Protein AF-A0A7R8HC29-F1 (afdb_monomer)

Sequence (102 aa):
MHLKKLKLHFLMWSLDTPISSLDERFQSLGEVNNTSSVLHEITNLGREDLLRKCQPLSTALTNASEPNIDGIALTQEIEYFPPLPSNNMMRMEILAFLHTNC

Secondary structure (DSSP, 8-state):
-HHHHHHHHHHHHHHHHHHHHHHHHHHHHHHHHHHHTHHHHTTS--HHHHHHHHHHHHHHH-BTTB-SS-HHHHHHHHHTSPPPS-TT--HHHHHHHHHHH-

Organism: Lepeophtheirus salmonis (NCBI:txid72036)

Solvent-accessible surface area (backbone atoms only — not comparable to full-atom values): 5955 Å² total; per-residue (Å²): 118,67,70,61,55,53,52,49,51,52,53,49,53,66,48,49,53,60,50,52,55,50,49,55,49,53,51,50,51,49,51,53,50,62,42,50,40,48,82,80,40,64,90,80,56,56,71,70,58,35,42,67,33,30,42,56,33,18,58,74,57,35,58,101,83,54,59,76,45,57,20,68,59,52,34,51,56,53,74,67,52,73,84,70,95,53,97,82,61,53,70,70,55,49,51,55,49,45,74,75,71,110

pLDDT: mean 86.35, std 6.01, range [61.84, 94.81]

Radius of gyration: 22.1 Å; Cα contacts (8 Å, |Δi|>4): 54; chains: 1; bounding box: 58×30×55 Å

Nearest PDB structures (foldseek):
  2h5n-assembly1_B  TM=3.954E-01  e=1.607E+00  Porphyromonas gingivalis

Mean predicted aligned error: 8.19 Å

Structure (mmCIF, N/CA/C/O backbone):
data_AF-A0A7R8HC29-F1
#
_entry.id   AF-A0A7R8HC29-F1
#
loop_
_atom_site.group_PDB
_atom_site.id
_atom_site.type_symbol
_atom_site.label_atom_id
_atom_site.label_alt_id
_atom_site.label_comp_id
_atom_site.label_asym_id
_atom_site.label_entity_id
_atom_site.label_seq_id
_atom_site.pdbx_PDB_ins_code
_atom_site.Cartn_x
_atom_site.Cartn_y
_atom_site.Cartn_z
_atom_site.occupancy
_atom_site.B_iso_or_equiv
_atom_site.auth_seq_id
_atom_site.auth_comp_id
_atom_site.auth_asym_id
_atom_site.auth_atom_id
_atom_site.pdbx_PDB_model_num
ATOM 1 N N . MET A 1 1 ? 34.738 -2.968 -43.126 1.00 61.84 1 MET A N 1
ATOM 2 C CA . MET A 1 1 ? 34.241 -3.757 -41.969 1.00 61.84 1 MET A CA 1
ATOM 3 C C . MET A 1 1 ? 33.761 -2.885 -40.797 1.00 61.84 1 MET A C 1
ATOM 5 O O . MET A 1 1 ? 32.770 -3.244 -40.176 1.00 61.84 1 MET A O 1
ATOM 9 N N . HIS A 1 2 ? 34.375 -1.726 -40.514 1.00 67.31 2 HIS A N 1
ATOM 10 C CA . HIS A 1 2 ? 34.000 -0.863 -39.375 1.00 67.31 2 HIS A CA 1
ATOM 11 C C . HIS A 1 2 ? 32.608 -0.209 -39.444 1.00 67.31 2 HIS A C 1
ATOM 13 O O . HIS A 1 2 ? 31.911 -0.192 -38.434 1.00 67.31 2 HIS A O 1
ATOM 19 N N . LEU A 1 3 ? 32.149 0.239 -40.619 1.00 75.75 3 LEU A N 1
ATOM 20 C CA . LEU A 1 3 ? 30.839 0.902 -40.748 1.00 75.75 3 LEU A CA 1
ATOM 21 C C . LEU A 1 3 ? 29.657 -0.010 -40.367 1.00 75.75 3 LEU A C 1
ATOM 23 O O . LEU A 1 3 ? 28.692 0.431 -39.751 1.00 75.75 3 LEU A O 1
ATOM 27 N N . LYS A 1 4 ? 29.747 -1.304 -40.708 1.00 78.81 4 LYS A N 1
ATOM 28 C CA . LYS A 1 4 ? 28.715 -2.299 -40.375 1.00 78.81 4 LY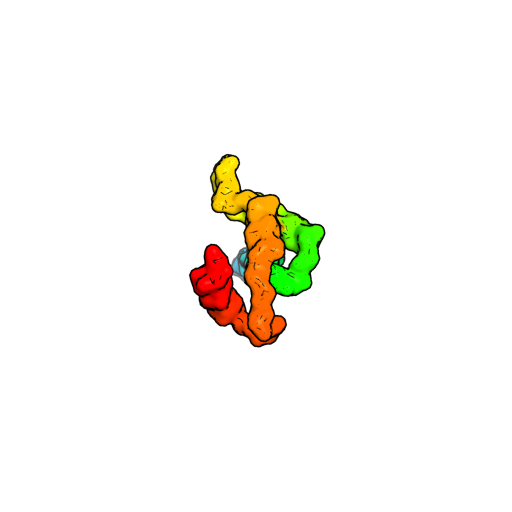S A CA 1
ATOM 29 C C . LYS A 1 4 ? 28.626 -2.538 -38.865 1.00 78.81 4 LYS A C 1
ATOM 31 O O . LYS A 1 4 ? 27.527 -2.658 -38.339 1.00 78.81 4 LYS A O 1
ATOM 36 N N . LYS A 1 5 ? 29.771 -2.556 -38.174 1.00 81.12 5 LYS A N 1
ATOM 37 C CA . LYS A 1 5 ? 29.844 -2.735 -36.717 1.00 81.12 5 LYS A CA 1
ATOM 38 C C . LYS A 1 5 ? 29.273 -1.523 -35.971 1.00 81.12 5 LYS A C 1
ATOM 40 O O . LYS A 1 5 ? 28.506 -1.705 -35.035 1.00 81.12 5 LYS A O 1
ATOM 45 N N . LEU A 1 6 ? 29.577 -0.307 -36.435 1.00 86.50 6 LEU A N 1
ATOM 46 C CA . LEU A 1 6 ? 29.008 0.927 -35.880 1.00 86.50 6 LEU A CA 1
ATOM 47 C C . LEU A 1 6 ? 27.484 0.987 -36.068 1.00 86.50 6 LEU A C 1
ATOM 49 O O . LEU A 1 6 ? 26.761 1.308 -35.131 1.00 86.50 6 LEU A O 1
ATOM 53 N N . LYS A 1 7 ? 26.990 0.617 -37.258 1.00 82.06 7 LYS A N 1
ATOM 54 C CA . LYS A 1 7 ? 25.550 0.579 -37.552 1.00 82.06 7 LYS A CA 1
ATOM 55 C C . LYS A 1 7 ? 24.806 -0.444 -36.690 1.00 82.06 7 LYS A C 1
ATOM 57 O O . LYS A 1 7 ? 23.718 -0.146 -36.214 1.00 82.06 7 LYS A O 1
ATOM 62 N N . LEU A 1 8 ? 25.394 -1.622 -36.470 1.00 80.31 8 LEU A N 1
ATOM 63 C CA . LEU A 1 8 ? 24.830 -2.639 -35.580 1.00 80.31 8 LEU A CA 1
ATOM 64 C C . LEU A 1 8 ? 24.748 -2.134 -34.133 1.00 80.31 8 LEU A C 1
ATOM 66 O O . LEU A 1 8 ? 23.706 -2.267 -33.508 1.00 80.31 8 LEU A O 1
ATOM 70 N N . HIS A 1 9 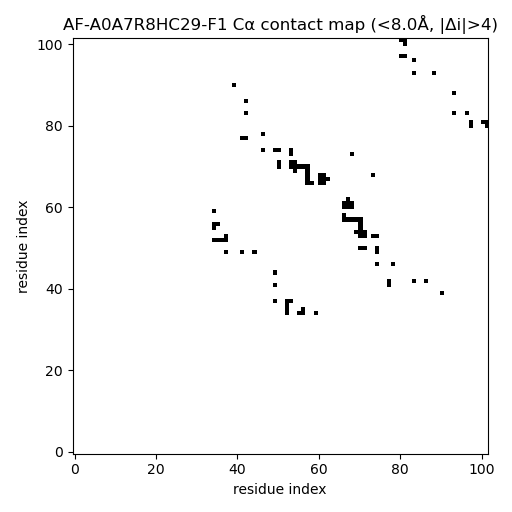? 25.812 -1.502 -33.636 1.00 82.75 9 HIS A N 1
ATOM 71 C CA . HIS A 1 9 ? 25.843 -0.948 -32.282 1.00 82.75 9 HIS A CA 1
ATOM 72 C C . HIS A 1 9 ? 24.811 0.172 -32.086 1.00 82.75 9 HIS A C 1
ATOM 74 O O . HIS A 1 9 ? 24.123 0.207 -31.073 1.00 82.75 9 HIS A O 1
ATOM 80 N N . PHE A 1 10 ? 24.661 1.056 -33.078 1.00 84.00 10 PHE A N 1
ATOM 81 C CA . PHE A 1 10 ? 23.634 2.098 -33.059 1.00 84.00 10 PHE A CA 1
ATOM 82 C C . PHE A 1 10 ? 22.216 1.509 -33.030 1.00 84.00 10 PHE A C 1
ATOM 84 O O . PHE A 1 10 ? 21.384 1.966 -32.253 1.00 84.00 10 PHE A O 1
ATOM 91 N N . LEU A 1 11 ? 21.953 0.474 -33.837 1.00 81.50 11 LEU A N 1
ATOM 92 C CA . LEU A 1 11 ? 20.659 -0.211 -33.853 1.00 81.50 11 LEU A CA 1
ATOM 93 C C . LEU A 1 11 ? 20.362 -0.902 -32.517 1.00 81.50 11 LEU A C 1
ATOM 95 O O . LEU A 1 11 ? 19.261 -0.739 -32.004 1.00 81.50 11 LEU A O 1
ATOM 99 N N . MET A 1 12 ? 21.336 -1.611 -31.935 1.00 80.75 12 MET A N 1
ATOM 100 C CA . MET A 1 12 ? 21.190 -2.235 -30.612 1.00 80.75 12 MET A CA 1
ATOM 101 C C . MET A 1 12 ? 20.866 -1.186 -29.547 1.00 80.75 12 MET A C 1
ATOM 103 O O . MET A 1 12 ? 19.821 -1.270 -28.919 1.00 80.75 12 MET A O 1
ATOM 107 N N . TRP A 1 13 ? 21.656 -0.114 -29.456 1.00 85.88 13 TRP A N 1
ATOM 108 C CA . TRP A 1 13 ? 21.410 0.965 -28.496 1.00 85.88 13 TRP A CA 1
ATOM 109 C C . TRP A 1 13 ? 20.032 1.632 -28.663 1.00 85.88 13 TRP A C 1
ATOM 111 O O . TRP A 1 13 ? 19.349 1.925 -27.677 1.00 85.88 13 TRP A O 1
ATOM 121 N N . SER A 1 14 ? 19.601 1.840 -29.914 1.00 83.06 14 SER A N 1
ATOM 122 C CA . SER A 1 14 ? 18.286 2.415 -30.220 1.00 83.06 14 SER A CA 1
ATOM 123 C C . SER A 1 14 ? 17.111 1.511 -29.832 1.00 83.06 14 SER A C 1
ATOM 125 O O . SER A 1 14 ? 16.002 2.013 -29.671 1.00 83.06 14 SER A O 1
ATOM 127 N N . LEU A 1 15 ? 17.345 0.203 -29.678 1.00 86.81 15 LEU A N 1
ATOM 128 C CA . LEU A 1 15 ? 16.355 -0.777 -29.226 1.00 86.81 15 LEU A CA 1
ATOM 129 C C . LEU A 1 15 ? 16.422 -0.993 -27.711 1.00 86.81 15 LEU A C 1
ATOM 131 O O . LEU A 1 15 ? 15.379 -1.055 -27.065 1.00 86.81 15 LEU A O 1
ATOM 135 N N . ASP A 1 16 ? 17.627 -1.042 -27.146 1.00 91.38 16 ASP A N 1
ATOM 136 C CA . ASP A 1 16 ? 17.849 -1.258 -25.716 1.00 91.38 16 ASP A CA 1
ATOM 137 C C . ASP A 1 16 ? 17.225 -0.130 -24.886 1.00 91.38 16 ASP A C 1
ATOM 139 O O . ASP A 1 16 ? 16.574 -0.387 -23.880 1.00 91.38 16 ASP A O 1
ATOM 143 N N . THR A 1 17 ? 17.334 1.122 -25.345 1.00 89.56 17 THR A N 1
ATOM 144 C CA . THR A 1 17 ? 16.835 2.282 -24.587 1.00 89.56 17 THR A CA 1
ATOM 145 C C . THR A 1 17 ? 15.303 2.261 -24.402 1.00 89.56 17 THR A C 1
ATOM 147 O O . THR A 1 17 ? 14.843 2.367 -23.262 1.00 89.56 17 THR A O 1
ATOM 150 N N . PRO A 1 18 ? 14.474 2.085 -25.455 1.00 91.25 18 PRO A N 1
ATOM 151 C CA . PRO A 1 18 ? 13.033 1.894 -25.279 1.00 91.25 18 PRO A CA 1
ATOM 152 C C . PRO A 1 18 ? 12.663 0.662 -24.447 1.00 91.25 18 PRO A C 1
ATOM 154 O O . PRO A 1 18 ? 11.703 0.730 -23.683 1.00 91.25 18 PRO A O 1
ATOM 157 N N . ILE A 1 19 ? 13.397 -0.449 -24.584 1.00 92.06 19 ILE A N 1
ATOM 158 C CA . ILE A 1 19 ? 13.126 -1.685 -23.833 1.00 92.06 19 ILE A CA 1
ATOM 159 C C . ILE A 1 19 ? 13.368 -1.465 -22.338 1.00 92.06 19 ILE A C 1
ATOM 161 O O . ILE A 1 19 ? 12.468 -1.730 -21.545 1.00 92.06 19 ILE A O 1
ATOM 165 N N . SER A 1 20 ? 14.523 -0.915 -21.954 1.00 92.06 20 SER A N 1
ATOM 166 C CA . SER A 1 20 ? 14.821 -0.573 -20.557 1.00 92.06 20 SER A CA 1
ATOM 167 C C . SER A 1 20 ? 13.801 0.410 -19.985 1.00 92.06 20 SER A C 1
ATOM 169 O O . SER A 1 20 ? 13.324 0.220 -18.873 1.00 92.06 20 SER A O 1
ATOM 171 N N . SER A 1 21 ? 13.386 1.415 -20.763 1.00 93.25 21 SER A N 1
ATOM 172 C CA . SER A 1 21 ? 12.369 2.372 -20.310 1.00 93.25 21 SER A CA 1
ATOM 173 C C . SER A 1 21 ? 10.999 1.724 -20.065 1.00 93.25 21 SER A C 1
ATOM 175 O O . SER A 1 21 ? 10.278 2.127 -19.151 1.00 93.25 21 SER A O 1
ATOM 177 N N . LEU A 1 22 ? 10.609 0.730 -20.871 1.00 94.81 22 LEU A N 1
ATOM 178 C CA . LEU A 1 22 ? 9.385 -0.037 -20.631 1.00 94.81 22 LEU A CA 1
ATOM 179 C C . LEU A 1 22 ? 9.507 -0.904 -19.376 1.00 94.81 22 LEU A C 1
ATOM 181 O O . LEU A 1 22 ? 8.563 -0.946 -18.589 1.00 94.81 22 LEU A O 1
ATOM 185 N N . ASP A 1 23 ? 10.653 -1.549 -19.177 1.00 94.19 23 ASP A N 1
ATOM 186 C CA . ASP A 1 23 ? 10.925 -2.386 -18.006 1.00 94.19 23 ASP A CA 1
ATOM 187 C C . ASP A 1 23 ? 10.839 -1.578 -16.699 1.00 94.19 23 ASP A C 1
ATOM 189 O O . ASP A 1 23 ? 10.073 -1.924 -15.800 1.00 94.19 23 ASP A O 1
ATOM 193 N N . GLU A 1 24 ? 11.488 -0.410 -16.651 1.00 94.81 24 GLU A N 1
ATOM 194 C CA . GLU A 1 24 ? 11.412 0.532 -15.523 1.00 94.81 24 GLU A CA 1
ATOM 195 C C . GLU A 1 24 ? 9.967 0.951 -15.207 1.00 94.81 24 GLU A C 1
ATOM 197 O O . GLU A 1 24 ? 9.572 1.067 -14.043 1.00 94.81 24 GLU A O 1
ATOM 202 N N . ARG A 1 25 ? 9.140 1.158 -16.241 1.00 93.12 25 ARG A N 1
ATOM 203 C CA . ARG A 1 25 ? 7.721 1.499 -16.067 1.00 93.12 25 ARG A CA 1
ATOM 204 C C . ARG A 1 25 ? 6.912 0.329 -15.526 1.00 93.12 25 ARG A C 1
ATOM 206 O O . ARG A 1 25 ? 6.065 0.548 -14.665 1.00 93.12 25 ARG A O 1
ATOM 213 N N . PHE A 1 26 ? 7.145 -0.892 -16.006 1.00 93.50 26 PHE A N 1
ATOM 214 C CA . PHE A 1 26 ? 6.472 -2.075 -15.466 1.00 93.50 26 PHE A CA 1
ATOM 215 C C . PHE A 1 26 ? 6.858 -2.321 -14.010 1.00 93.50 26 PHE A C 1
ATOM 217 O O . PHE A 1 26 ? 5.979 -2.600 -13.193 1.00 93.50 26 PHE A O 1
ATOM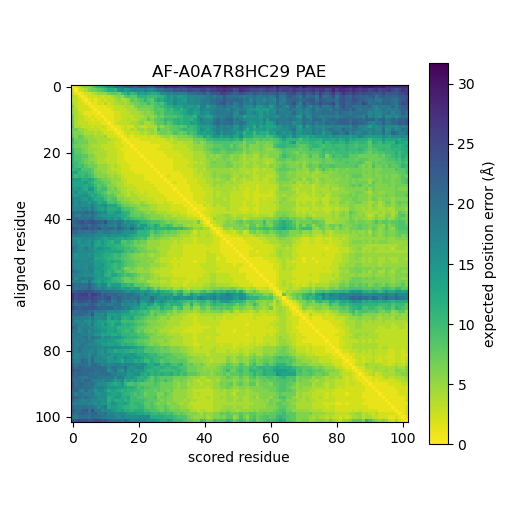 224 N N . GLN A 1 27 ? 8.133 -2.139 -13.665 1.00 94.19 27 GLN A N 1
ATOM 225 C CA . GLN A 1 27 ? 8.587 -2.202 -12.281 1.00 94.19 27 GLN A CA 1
ATOM 226 C C . GLN A 1 27 ? 7.899 -1.131 -11.424 1.00 94.19 27 GLN A C 1
ATOM 228 O O . GLN A 1 27 ? 7.320 -1.458 -10.389 1.00 94.19 27 GLN A O 1
ATOM 233 N N . SER A 1 28 ? 7.866 0.118 -11.897 1.00 92.38 28 SER A N 1
ATOM 234 C CA . SER A 1 28 ? 7.189 1.224 -11.205 1.00 9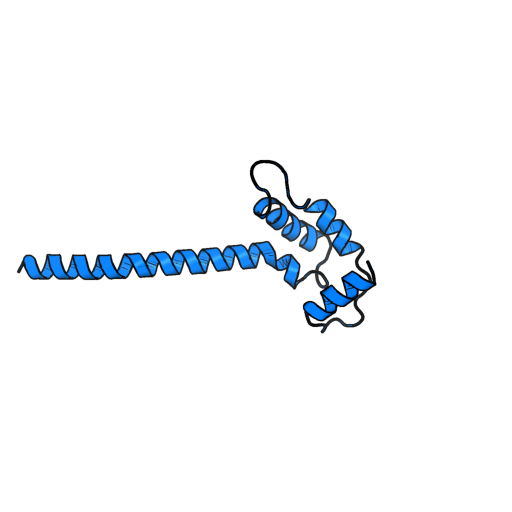2.38 28 SER A CA 1
ATOM 235 C C . SER A 1 28 ? 5.697 0.941 -10.982 1.00 92.38 28 SER A C 1
ATOM 237 O O . SER A 1 28 ? 5.167 1.182 -9.899 1.00 92.38 28 SER A O 1
ATOM 239 N N . LEU A 1 29 ? 5.002 0.379 -11.979 1.00 91.19 29 LEU A N 1
ATOM 240 C CA . LEU A 1 29 ? 3.604 -0.048 -11.836 1.00 91.19 29 LEU A CA 1
ATOM 241 C C . LEU A 1 29 ? 3.449 -1.157 -10.787 1.00 91.19 29 LEU A C 1
ATOM 243 O O . LEU A 1 29 ? 2.492 -1.137 -10.011 1.00 91.19 29 LEU A O 1
ATOM 247 N N . GLY A 1 30 ? 4.390 -2.102 -10.738 1.00 91.88 30 GLY A N 1
ATOM 248 C CA . GLY A 1 30 ? 4.440 -3.138 -9.709 1.00 91.88 30 GLY A CA 1
ATOM 249 C C . GLY A 1 30 ? 4.609 -2.558 -8.304 1.00 91.88 30 GLY A C 1
ATOM 250 O O . GLY A 1 30 ? 3.895 -2.952 -7.383 1.00 91.88 30 GLY A O 1
ATOM 251 N N . GLU A 1 31 ? 5.495 -1.579 -8.138 1.00 90.69 31 GLU A N 1
ATOM 252 C CA . GLU A 1 31 ? 5.724 -0.887 -6.865 1.00 90.69 31 GLU A CA 1
ATOM 253 C C . GLU A 1 31 ? 4.483 -0.113 -6.397 1.00 90.69 31 GLU A C 1
ATOM 255 O O . GLU A 1 31 ? 4.085 -0.230 -5.234 1.00 90.69 31 GLU A O 1
ATOM 260 N N . VAL A 1 32 ? 3.809 0.604 -7.305 1.00 89.44 32 VAL A N 1
ATOM 261 C CA . VAL A 1 32 ? 2.538 1.292 -7.014 1.00 89.44 32 VAL A CA 1
ATOM 262 C C . VAL A 1 32 ? 1.455 0.296 -6.594 1.00 89.44 32 VAL A C 1
ATOM 264 O O . VAL A 1 32 ? 0.766 0.520 -5.595 1.00 89.44 32 VAL A O 1
ATOM 267 N N . ASN A 1 33 ? 1.316 -0.822 -7.309 1.00 88.50 33 ASN A N 1
ATOM 268 C CA . ASN A 1 33 ? 0.348 -1.868 -6.975 1.00 88.50 33 ASN A CA 1
ATOM 269 C C . ASN A 1 33 ? 0.624 -2.488 -5.595 1.00 88.50 33 ASN A C 1
ATOM 271 O O . ASN A 1 33 ? -0.290 -2.675 -4.796 1.00 88.50 33 ASN A O 1
ATOM 275 N N . ASN A 1 34 ? 1.890 -2.759 -5.277 1.00 89.06 34 ASN A N 1
ATOM 276 C CA . ASN A 1 34 ? 2.273 -3.312 -3.978 1.00 89.06 34 ASN A CA 1
ATOM 277 C C . ASN A 1 34 ? 1.995 -2.325 -2.837 1.00 89.06 34 ASN A C 1
ATOM 279 O O . ASN A 1 34 ? 1.435 -2.709 -1.808 1.00 89.06 34 ASN A O 1
ATOM 283 N N . THR A 1 35 ? 2.324 -1.049 -3.044 1.00 90.56 35 THR A N 1
ATOM 284 C CA . THR A 1 35 ? 2.124 0.027 -2.062 1.00 90.56 35 THR A CA 1
ATOM 285 C C . THR A 1 35 ? 0.643 0.282 -1.785 1.00 90.56 35 THR A C 1
ATOM 287 O O . THR A 1 35 ? 0.248 0.491 -0.642 1.00 90.56 35 THR A O 1
ATOM 290 N N . SER A 1 36 ? -0.201 0.208 -2.816 1.00 86.88 36 SER A N 1
ATOM 291 C CA . SER A 1 36 ? -1.654 0.396 -2.706 1.00 86.88 36 SER A CA 1
ATOM 292 C C . SER A 1 36 ? -2.434 -0.889 -2.400 1.00 86.88 36 SER A C 1
ATOM 294 O O . SER A 1 36 ? -3.655 -0.838 -2.264 1.00 86.88 36 SER A O 1
ATOM 296 N N . SER A 1 37 ? -1.753 -2.030 -2.216 1.00 87.31 37 SER A N 1
ATOM 297 C CA . SER A 1 37 ? -2.385 -3.350 -2.040 1.00 87.31 37 SER A CA 1
ATOM 298 C C . SER A 1 37 ? -3.376 -3.426 -0.877 1.00 87.31 37 SER A C 1
ATOM 300 O O . SER A 1 37 ? -4.349 -4.171 -0.959 1.00 87.31 37 SER A O 1
ATOM 302 N N . VAL A 1 38 ? -3.193 -2.622 0.178 1.00 87.12 38 VAL A N 1
ATOM 303 C CA . VAL A 1 38 ? -4.145 -2.561 1.299 1.00 87.12 38 VAL A CA 1
ATOM 304 C C . VAL A 1 38 ? -5.553 -2.194 0.840 1.00 87.12 38 VAL A C 1
ATOM 306 O O . VAL A 1 38 ? -6.509 -2.754 1.356 1.00 87.12 38 VAL A O 1
ATOM 309 N N . LEU A 1 39 ? -5.692 -1.363 -0.201 1.00 82.19 39 LEU A N 1
ATOM 310 C CA . LEU A 1 39 ? -6.986 -0.981 -0.779 1.00 82.19 39 LEU A CA 1
ATOM 311 C C . LEU A 1 39 ? -7.714 -2.161 -1.443 1.00 82.19 39 LEU A C 1
ATOM 313 O O . LEU A 1 39 ? -8.916 -2.096 -1.697 1.00 82.19 39 LEU A O 1
ATOM 317 N N . HIS A 1 40 ? -6.996 -3.243 -1.743 1.00 78.56 40 HIS A N 1
ATOM 318 C CA . HIS A 1 40 ? -7.556 -4.479 -2.285 1.00 78.56 40 HIS A CA 1
ATOM 319 C C . HIS A 1 40 ? -7.844 -5.531 -1.212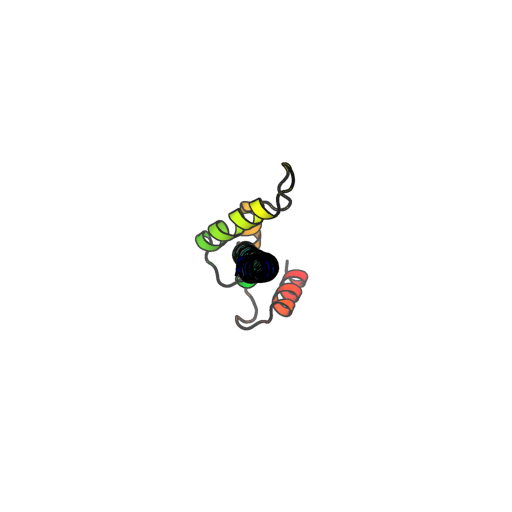 1.00 78.56 40 HIS A C 1
ATOM 321 O O . HIS A 1 40 ? -8.578 -6.478 -1.483 1.00 78.56 40 HIS A O 1
ATOM 327 N N . GLU A 1 41 ? -7.297 -5.363 -0.010 1.00 81.19 41 GLU A N 1
ATOM 328 C CA . GLU A 1 41 ? -7.302 -6.367 1.058 1.00 81.19 41 GLU A CA 1
ATOM 329 C C . GLU A 1 41 ? -7.965 -5.860 2.350 1.00 81.19 41 GLU A C 1
ATOM 331 O O . GLU A 1 41 ? -7.920 -6.551 3.364 1.00 81.19 41 GLU A O 1
ATOM 336 N N . ILE A 1 42 ? -8.604 -4.683 2.301 1.00 75.56 42 ILE A N 1
ATOM 337 C CA . ILE A 1 42 ? -9.183 -3.934 3.433 1.00 75.56 42 ILE A CA 1
ATOM 338 C C . ILE A 1 42 ? -9.918 -4.825 4.446 1.00 75.56 42 ILE A C 1
ATOM 340 O O . ILE A 1 42 ? -9.833 -4.585 5.643 1.00 75.56 42 ILE A O 1
ATOM 344 N N . THR A 1 43 ? -10.628 -5.858 3.994 1.00 75.44 43 THR A N 1
ATOM 345 C CA . THR A 1 43 ? -11.520 -6.661 4.848 1.00 75.44 43 THR A CA 1
ATOM 346 C C . THR A 1 43 ? -10.940 -7.997 5.296 1.00 75.44 43 THR A C 1
ATOM 348 O O . THR A 1 43 ? -11.616 -8.752 5.987 1.00 75.44 43 THR A O 1
ATOM 351 N N . ASN A 1 44 ? -9.707 -8.314 4.894 1.00 74.94 44 ASN A N 1
ATOM 352 C CA . ASN A 1 44 ? -9.106 -9.638 5.076 1.00 74.94 44 ASN A CA 1
ATOM 353 C C . ASN A 1 44 ? -7.824 -9.612 5.919 1.00 74.94 44 ASN A C 1
ATOM 355 O O . ASN A 1 44 ? -7.146 -10.634 6.029 1.00 74.94 44 ASN A O 1
ATOM 359 N N . LEU A 1 45 ? -7.467 -8.459 6.486 1.00 83.31 45 LEU A N 1
ATOM 360 C CA . LEU A 1 45 ? -6.202 -8.261 7.182 1.00 83.31 45 LEU A CA 1
ATOM 361 C C . LEU A 1 45 ? -6.415 -8.041 8.676 1.00 83.31 45 LEU A C 1
ATOM 363 O O . LEU A 1 45 ? -7.302 -7.302 9.096 1.00 83.31 45 LEU A O 1
ATOM 367 N N . GLY A 1 46 ? -5.562 -8.671 9.482 1.00 86.06 46 GLY A N 1
ATOM 368 C CA . GLY A 1 46 ? -5.447 -8.345 10.898 1.00 86.06 46 GLY A CA 1
ATOM 369 C C . GLY A 1 46 ? -4.743 -7.002 11.101 1.00 86.06 46 GLY A C 1
ATOM 370 O O . GLY A 1 46 ? -4.037 -6.511 10.219 1.00 86.06 46 GLY A O 1
ATOM 371 N N . ARG A 1 47 ? -4.886 -6.430 12.299 1.00 89.12 47 ARG A N 1
ATOM 372 C CA . ARG A 1 47 ? -4.322 -5.125 12.677 1.00 89.12 47 ARG A CA 1
ATOM 373 C C . ARG A 1 47 ? -2.856 -4.925 12.300 1.00 89.12 47 ARG A C 1
ATOM 375 O O . ARG A 1 47 ? -2.492 -3.883 11.766 1.00 89.12 47 ARG A O 1
ATOM 382 N N . GLU A 1 48 ? -2.006 -5.903 12.609 1.00 90.94 48 GLU A N 1
ATOM 383 C CA . GLU A 1 48 ? -0.564 -5.800 12.354 1.00 90.94 48 GLU A CA 1
ATOM 384 C C . GLU A 1 48 ? -0.257 -5.732 10.853 1.00 90.94 48 GLU A C 1
ATOM 386 O O . GLU A 1 48 ? 0.589 -4.945 10.424 1.00 90.94 48 GLU A O 1
ATOM 391 N N . ASP A 1 49 ? -0.986 -6.501 10.041 1.00 91.19 49 ASP A N 1
ATOM 392 C CA . ASP A 1 49 ? -0.855 -6.470 8.587 1.00 91.19 49 ASP A CA 1
ATOM 393 C C . ASP A 1 49 ? -1.414 -5.181 7.983 1.00 91.19 49 ASP A C 1
ATOM 395 O O . ASP A 1 49 ? -0.796 -4.626 7.071 1.00 91.19 49 ASP A O 1
ATOM 399 N N . LEU A 1 50 ? -2.530 -4.670 8.514 1.00 91.12 50 LEU A N 1
ATOM 400 C CA . LEU A 1 50 ? -3.070 -3.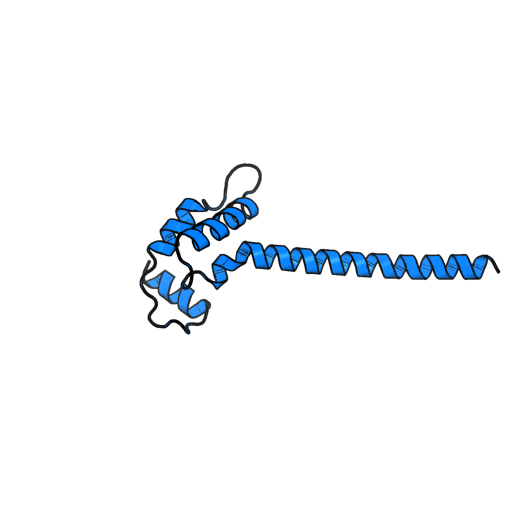366 8.130 1.00 91.12 50 LEU A CA 1
ATOM 401 C C . LEU A 1 50 ? -2.051 -2.264 8.403 1.00 91.12 50 LEU A C 1
ATOM 403 O O . LEU A 1 50 ? -1.683 -1.543 7.481 1.00 91.12 50 LEU A O 1
ATOM 407 N N . LEU A 1 51 ? -1.501 -2.194 9.617 1.00 91.38 51 LEU A N 1
ATOM 408 C CA . LEU A 1 51 ? -0.511 -1.180 9.977 1.00 91.38 51 LEU A CA 1
ATOM 409 C C . LEU A 1 51 ? 0.726 -1.248 9.070 1.00 91.38 51 LEU A C 1
ATOM 411 O O . LEU A 1 51 ? 1.199 -0.223 8.573 1.00 91.38 51 LEU A O 1
ATO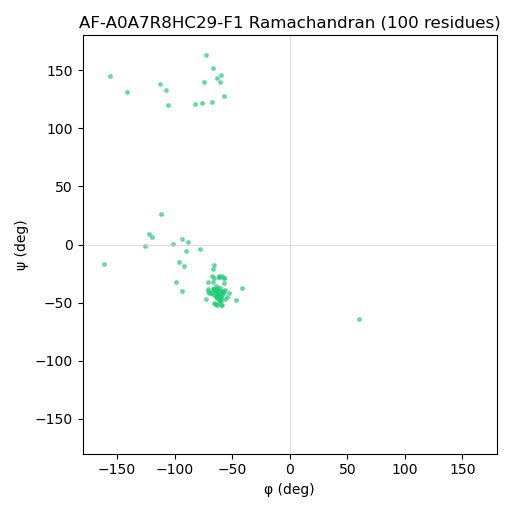M 415 N N . ARG A 1 52 ? 1.217 -2.466 8.804 1.00 92.06 52 ARG A N 1
ATOM 416 C CA . ARG A 1 52 ? 2.369 -2.718 7.929 1.00 92.06 52 ARG A CA 1
ATOM 417 C C . ARG A 1 52 ? 2.134 -2.258 6.490 1.00 92.06 52 ARG A C 1
ATOM 419 O O . ARG A 1 52 ? 3.105 -1.918 5.817 1.00 92.06 52 ARG A O 1
ATOM 426 N N . LYS A 1 53 ? 0.886 -2.238 6.012 1.00 91.75 53 LYS A N 1
ATOM 427 C CA . LYS A 1 53 ? 0.547 -1.810 4.646 1.00 91.75 53 LYS A CA 1
ATOM 428 C C . LYS A 1 53 ? 0.049 -0.361 4.551 1.00 91.75 53 LYS A C 1
ATOM 430 O O . LYS A 1 53 ? 0.347 0.311 3.567 1.00 91.75 53 LYS A O 1
ATOM 435 N N . CYS A 1 54 ? -0.635 0.159 5.568 1.00 91.69 54 CYS A N 1
ATOM 436 C CA . CYS A 1 54 ? -1.109 1.545 5.621 1.00 91.69 54 CYS A CA 1
ATOM 437 C C . CYS A 1 54 ? 0.038 2.551 5.802 1.00 91.69 54 CYS A C 1
ATOM 439 O O . CYS A 1 54 ? -0.036 3.655 5.268 1.00 91.69 54 CYS A O 1
ATOM 441 N N . GLN A 1 55 ? 1.113 2.185 6.508 1.00 89.81 55 GLN A N 1
ATOM 442 C CA . GLN A 1 55 ? 2.281 3.058 6.701 1.00 89.81 55 GLN A CA 1
ATOM 443 C C . GLN A 1 55 ? 3.036 3.381 5.392 1.00 89.81 55 GLN A C 1
ATOM 445 O O . GLN A 1 55 ? 3.218 4.564 5.082 1.00 89.81 55 GLN A O 1
ATOM 450 N N . PRO A 1 56 ? 3.423 2.387 4.566 1.00 90.25 56 PRO A N 1
ATOM 451 C CA . PRO A 1 56 ? 3.987 2.645 3.242 1.00 90.25 56 PRO A CA 1
ATOM 452 C C . PRO A 1 56 ? 3.062 3.469 2.344 1.00 90.25 56 PRO A C 1
ATOM 454 O O . PRO A 1 56 ? 3.533 4.374 1.659 1.00 90.25 56 PRO A O 1
ATOM 457 N N . LEU A 1 57 ? 1.751 3.202 2.379 1.00 90.81 57 LEU A N 1
ATOM 458 C CA . LEU A 1 57 ? 0.772 3.964 1.605 1.00 90.81 57 LEU A CA 1
ATOM 459 C C . LEU A 1 57 ? 0.722 5.436 2.037 1.00 90.81 57 LEU A C 1
ATOM 461 O O . LEU A 1 57 ? 0.773 6.324 1.191 1.00 90.81 57 LEU A O 1
ATOM 465 N N . SER A 1 58 ? 0.676 5.696 3.345 1.00 90.62 58 SER A N 1
ATOM 466 C CA . SER A 1 58 ? 0.733 7.047 3.918 1.00 90.62 58 SER A CA 1
ATOM 467 C C . SER A 1 58 ? 1.985 7.800 3.457 1.00 90.62 58 SER A C 1
ATOM 469 O O . SER A 1 58 ? 1.890 8.919 2.949 1.00 90.62 58 SER A O 1
ATOM 471 N N . THR A 1 59 ? 3.148 7.146 3.518 1.00 88.88 59 THR A N 1
ATOM 472 C CA . THR A 1 59 ? 4.417 7.721 3.048 1.00 88.88 59 THR A CA 1
ATOM 473 C C . THR A 1 59 ? 4.378 8.031 1.551 1.00 88.88 59 THR A C 1
ATOM 475 O O . THR A 1 59 ? 4.751 9.124 1.140 1.00 88.88 59 THR A O 1
ATOM 478 N N . ALA A 1 60 ? 3.888 7.100 0.729 1.00 88.31 60 ALA A N 1
ATOM 479 C CA . ALA A 1 60 ? 3.844 7.262 -0.723 1.00 88.31 60 ALA A CA 1
ATOM 480 C C . ALA A 1 60 ? 2.876 8.360 -1.193 1.00 88.31 60 ALA A C 1
ATOM 482 O O . ALA A 1 60 ? 3.079 8.948 -2.253 1.00 88.31 60 ALA A O 1
ATOM 483 N N . LEU A 1 61 ? 1.829 8.642 -0.414 1.00 86.38 61 LEU A N 1
ATOM 484 C CA . LEU A 1 61 ? 0.856 9.700 -0.696 1.00 86.38 61 LEU A CA 1
ATOM 485 C C . LEU A 1 61 ? 1.237 11.056 -0.082 1.00 86.38 61 LEU A C 1
ATOM 487 O O . LEU A 1 61 ? 0.554 12.048 -0.335 1.00 86.38 61 LEU A O 1
ATOM 491 N N . THR A 1 62 ? 2.302 11.113 0.719 1.00 86.50 62 THR A N 1
ATOM 492 C CA . THR A 1 62 ? 2.804 12.352 1.321 1.00 86.50 62 THR A CA 1
ATOM 493 C C . THR A 1 62 ? 3.548 13.168 0.270 1.00 86.50 62 THR A C 1
ATOM 495 O O . THR A 1 62 ? 4.545 12.710 -0.286 1.00 86.50 62 THR A O 1
ATOM 498 N N . ASN A 1 63 ? 3.106 14.402 0.018 1.00 79.44 63 ASN A N 1
ATOM 499 C CA . ASN A 1 63 ? 3.854 15.343 -0.813 1.00 79.44 63 ASN A CA 1
ATOM 500 C C . ASN A 1 63 ? 4.473 16.446 0.055 1.00 79.44 63 ASN A C 1
ATOM 502 O O . ASN A 1 63 ? 3.801 17.054 0.887 1.00 79.44 63 ASN A O 1
ATOM 506 N N . ALA A 1 64 ? 5.757 16.719 -0.178 1.00 75.38 64 ALA A N 1
ATOM 507 C CA . ALA A 1 64 ? 6.605 17.690 0.514 1.00 75.38 64 ALA A CA 1
ATOM 508 C C . ALA A 1 64 ? 6.795 17.460 2.026 1.00 75.38 64 ALA A C 1
ATOM 510 O O . ALA A 1 64 ? 7.929 17.260 2.461 1.00 75.38 64 ALA A O 1
ATOM 511 N N . SER A 1 65 ? 5.745 17.535 2.847 1.00 74.06 65 SER A N 1
ATOM 512 C CA . SER A 1 65 ? 5.863 17.451 4.317 1.00 74.06 65 SER A CA 1
ATOM 513 C C . SER A 1 65 ? 4.566 17.107 5.048 1.00 74.06 65 SER A C 1
ATOM 515 O O . SER A 1 65 ? 4.631 16.716 6.211 1.00 74.06 65 SER A O 1
ATOM 517 N N . GLU A 1 66 ? 3.406 17.245 4.403 1.00 76.25 66 GLU A N 1
ATOM 518 C CA . GLU A 1 66 ? 2.123 16.926 5.025 1.00 76.25 66 GLU A CA 1
ATOM 519 C C . GLU A 1 66 ? 1.591 15.610 4.461 1.00 76.25 66 GLU A C 1
ATOM 521 O O . GLU A 1 66 ? 1.407 15.488 3.244 1.00 76.25 66 GLU A O 1
ATOM 526 N N . PRO A 1 67 ? 1.379 14.595 5.315 1.00 74.56 67 PRO A N 1
ATOM 527 C CA . PRO A 1 67 ? 0.774 13.361 4.866 1.00 74.56 67 PRO A CA 1
ATOM 528 C C . PRO A 1 67 ? -0.677 13.627 4.475 1.00 74.56 67 PRO A C 1
ATOM 530 O O . PRO A 1 67 ? -1.480 14.070 5.292 1.00 74.56 67 PRO A O 1
ATOM 533 N N . ASN A 1 68 ? -1.030 13.304 3.229 1.00 80.50 68 ASN A N 1
ATOM 534 C CA . ASN A 1 68 ? -2.420 13.372 2.773 1.00 80.50 68 ASN A CA 1
ATOM 535 C C . ASN A 1 68 ? -3.328 12.423 3.571 1.00 80.50 68 ASN A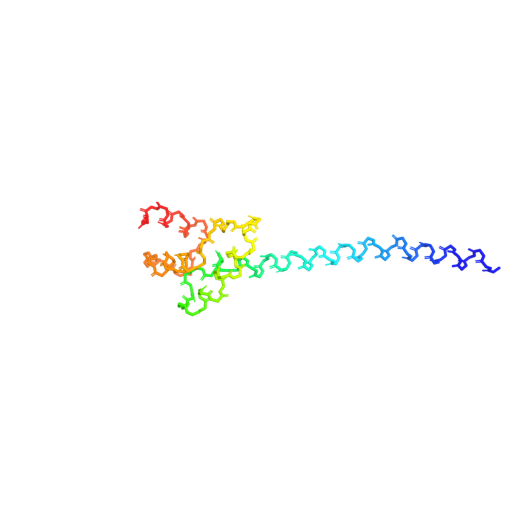 C 1
ATOM 537 O O . ASN A 1 68 ? -4.529 12.655 3.673 1.00 80.50 68 ASN A O 1
ATOM 541 N N . ILE A 1 69 ? -2.755 11.331 4.086 1.00 86.44 69 ILE A N 1
ATOM 542 C CA . ILE A 1 69 ? -3.432 10.314 4.888 1.00 86.44 69 ILE A CA 1
ATOM 543 C C . ILE A 1 69 ? -2.471 9.869 5.991 1.00 86.44 69 ILE A C 1
ATOM 545 O O . ILE A 1 69 ? -1.322 9.533 5.697 1.00 86.44 69 ILE A O 1
ATOM 549 N N . ASP A 1 70 ? -2.934 9.816 7.240 1.00 89.62 70 ASP A N 1
ATOM 550 C CA . ASP A 1 70 ? -2.195 9.213 8.354 1.00 89.62 70 ASP A CA 1
ATOM 551 C C . ASP A 1 70 ? -2.396 7.687 8.341 1.00 89.62 70 ASP A C 1
ATOM 553 O O . ASP A 1 70 ? -3.520 7.192 8.413 1.00 89.62 70 ASP A O 1
ATOM 557 N N . GLY A 1 71 ? -1.306 6.921 8.233 1.00 88.69 71 GLY A N 1
ATOM 558 C CA . GLY A 1 71 ? -1.374 5.459 8.151 1.00 88.69 71 GLY A CA 1
ATOM 559 C C . GLY A 1 71 ? -1.899 4.775 9.421 1.00 88.69 71 GLY A C 1
ATOM 560 O O . GLY A 1 71 ? -2.508 3.708 9.327 1.00 88.69 71 GLY A O 1
ATOM 561 N N . ILE A 1 72 ? -1.692 5.366 10.602 1.00 91.56 72 ILE A N 1
ATOM 562 C CA . ILE A 1 72 ? -2.240 4.869 11.873 1.00 91.56 72 ILE A CA 1
ATOM 563 C C . ILE A 1 72 ? -3.741 5.147 11.918 1.00 91.56 72 ILE A C 1
ATOM 565 O O . ILE A 1 72 ? -4.507 4.236 12.229 1.00 91.56 72 ILE A O 1
ATOM 569 N N . ALA A 1 73 ? -4.158 6.367 11.574 1.00 90.88 73 ALA A N 1
ATOM 570 C CA . ALA A 1 73 ? -5.574 6.728 11.523 1.00 90.88 73 ALA A CA 1
ATOM 571 C C . ALA A 1 73 ? -6.326 5.863 10.502 1.00 90.88 73 ALA A C 1
ATOM 573 O O . ALA A 1 73 ? -7.350 5.280 10.839 1.00 90.88 73 ALA A O 1
ATOM 574 N N . LEU A 1 74 ? -5.758 5.665 9.307 1.00 90.12 74 LEU A N 1
ATOM 575 C CA . LEU A 1 74 ? -6.326 4.786 8.284 1.00 90.12 74 LEU A CA 1
ATOM 576 C C . LEU A 1 74 ? -6.459 3.337 8.775 1.00 90.12 74 LEU A C 1
ATOM 578 O O . LEU A 1 74 ? -7.464 2.686 8.512 1.00 90.12 74 LEU A O 1
ATOM 582 N N . THR A 1 75 ? -5.459 2.824 9.501 1.00 91.75 75 THR A N 1
ATOM 583 C CA . THR A 1 75 ? -5.542 1.482 10.102 1.00 91.75 75 THR A CA 1
ATOM 584 C C . THR A 1 75 ? -6.723 1.401 11.062 1.00 91.75 75 THR A C 1
ATOM 586 O O . THR A 1 75 ? -7.512 0.467 10.979 1.00 91.75 75 THR A O 1
ATOM 589 N N . GLN A 1 76 ? -6.864 2.397 11.941 1.00 91.00 76 GLN A N 1
ATOM 590 C CA . GLN A 1 76 ? -7.962 2.452 12.901 1.00 91.00 76 GLN A CA 1
ATOM 591 C C . GLN A 1 76 ? -9.313 2.523 12.187 1.00 91.00 76 GLN A C 1
ATOM 593 O O . GLN A 1 76 ? -10.193 1.736 12.511 1.00 91.00 76 GLN A O 1
ATOM 598 N N . GLU A 1 77 ? -9.473 3.398 11.194 1.00 89.06 77 GLU A N 1
ATOM 599 C CA . GLU A 1 77 ? -10.710 3.504 10.410 1.00 89.06 77 GLU A CA 1
ATOM 600 C C . GLU A 1 77 ? -11.115 2.158 9.797 1.00 89.06 77 GLU A C 1
ATOM 602 O O . GLU A 1 77 ? -12.266 1.751 9.939 1.00 89.06 77 GLU A O 1
ATOM 607 N N . ILE A 1 78 ? -10.162 1.430 9.201 1.00 89.31 78 ILE A N 1
ATOM 608 C CA . ILE A 1 78 ? -10.416 0.107 8.618 1.00 89.31 78 ILE A CA 1
ATOM 609 C C . ILE A 1 78 ? -10.807 -0.922 9.693 1.00 89.31 78 ILE A C 1
ATOM 611 O O . ILE A 1 78 ? -11.718 -1.717 9.467 1.00 89.31 78 ILE A O 1
ATOM 615 N N . GLU A 1 79 ? -10.167 -0.908 10.869 1.00 88.81 79 GLU A N 1
ATOM 616 C CA . GLU A 1 79 ? -10.519 -1.802 11.989 1.00 88.81 79 GLU A CA 1
ATOM 617 C C . GLU A 1 79 ? -11.955 -1.586 12.497 1.00 88.81 79 GLU A C 1
ATOM 619 O O . GLU A 1 79 ? -12.566 -2.518 13.024 1.00 88.81 79 GLU A O 1
ATOM 624 N N . TYR A 1 80 ? -12.499 -0.376 12.336 1.00 87.75 80 TYR A N 1
ATOM 625 C CA . TYR A 1 80 ? -13.862 -0.028 12.745 1.00 87.75 80 TYR A CA 1
ATOM 626 C C . TYR A 1 80 ? -14.903 -0.188 11.633 1.00 87.75 80 TYR A C 1
ATOM 628 O O . TYR A 1 80 ? -16.074 0.136 11.854 1.00 87.75 80 TYR A O 1
ATOM 636 N N . PHE A 1 81 ? -14.527 -0.699 10.458 1.00 87.75 81 PHE A N 1
ATOM 637 C CA . PHE A 1 81 ? -15.502 -0.946 9.405 1.00 87.75 81 PHE A CA 1
ATOM 638 C C . PHE A 1 81 ? -16.570 -1.955 9.843 1.00 87.75 81 PHE A C 1
ATOM 640 O O . PHE A 1 81 ? -16.267 -2.954 10.507 1.00 87.75 81 PHE A O 1
ATOM 647 N N . PRO A 1 82 ? -17.841 -1.717 9.469 1.00 87.38 82 PRO A N 1
ATOM 648 C CA . PRO A 1 82 ? -18.906 -2.654 9.754 1.00 87.38 82 PRO A CA 1
ATOM 649 C C . PRO A 1 82 ? -18.599 -4.001 9.088 1.00 87.38 82 PRO A C 1
ATOM 651 O O . PRO A 1 82 ? -18.029 -4.036 7.990 1.00 87.38 82 PRO A O 1
ATOM 654 N N . PRO A 1 83 ? -18.990 -5.120 9.720 1.00 85.94 83 PRO A N 1
ATOM 655 C CA . PRO A 1 83 ? -18.776 -6.437 9.145 1.00 85.94 83 PRO A CA 1
ATOM 656 C C . PRO A 1 83 ? -19.448 -6.503 7.775 1.00 85.94 83 PRO A C 1
ATOM 658 O O . PRO A 1 83 ? -20.633 -6.181 7.636 1.00 85.94 83 PRO A O 1
ATOM 661 N N . LEU A 1 84 ? -18.684 -6.909 6.760 1.00 85.25 84 LEU A N 1
ATOM 662 C CA . LEU A 1 84 ? -19.227 -7.009 5.416 1.00 85.25 84 LEU A CA 1
ATOM 663 C C . LEU A 1 84 ? -20.354 -8.054 5.365 1.00 85.25 84 LEU A C 1
ATOM 665 O O . LEU A 1 84 ? -20.233 -9.121 5.972 1.00 85.25 84 LEU A O 1
ATOM 669 N N . PRO A 1 85 ? -21.411 -7.811 4.570 1.00 85.50 85 PRO A N 1
ATOM 670 C CA . PRO A 1 85 ? -22.481 -8.781 4.347 1.00 85.50 85 PRO A CA 1
ATOM 671 C C . PRO A 1 85 ? -21.996 -10.109 3.748 1.00 85.50 85 PRO A C 1
ATOM 673 O O . PRO A 1 85 ? -22.644 -11.141 3.910 1.00 85.50 85 PRO A O 1
ATOM 676 N N . SER A 1 86 ? -20.885 -10.081 3.004 1.00 84.25 86 SER A N 1
ATOM 677 C CA . SER A 1 86 ? -20.283 -11.242 2.353 1.00 84.25 86 SER A CA 1
ATOM 678 C C . SER A 1 86 ? -18.791 -11.014 2.107 1.00 84.25 86 SER A C 1
ATOM 680 O O . SER A 1 86 ? -18.374 -9.920 1.733 1.00 84.25 86 SER A O 1
ATOM 682 N N . ASN A 1 87 ? -17.994 -12.078 2.225 1.00 78.94 87 ASN A N 1
ATOM 683 C CA . ASN A 1 87 ? -16.555 -12.053 1.933 1.00 78.94 87 ASN A CA 1
ATOM 684 C C . ASN A 1 87 ? -16.237 -12.096 0.424 1.00 78.94 87 ASN A C 1
ATOM 686 O O . ASN A 1 87 ? -15.071 -12.033 0.047 1.00 78.94 87 ASN A O 1
ATOM 690 N N . ASN A 1 88 ? -17.249 -12.232 -0.444 1.00 82.88 88 ASN A N 1
ATOM 691 C CA . ASN A 1 88 ? -17.089 -12.312 -1.903 1.00 82.88 88 ASN A CA 1
ATOM 692 C C . ASN A 1 88 ? -17.660 -11.083 -2.635 1.00 82.88 88 ASN A C 1
ATOM 694 O O . ASN A 1 88 ? -18.107 -11.180 -3.777 1.00 82.88 88 ASN A O 1
ATOM 698 N N . MET A 1 89 ? -17.713 -9.936 -1.961 1.00 85.88 89 MET A N 1
ATOM 699 C CA . MET A 1 89 ? -18.176 -8.694 -2.575 1.00 85.88 89 MET A CA 1
ATOM 700 C C . MET A 1 89 ? -17.112 -8.127 -3.518 1.00 85.88 89 MET A C 1
ATOM 702 O O . MET A 1 89 ? -15.917 -8.117 -3.216 1.00 85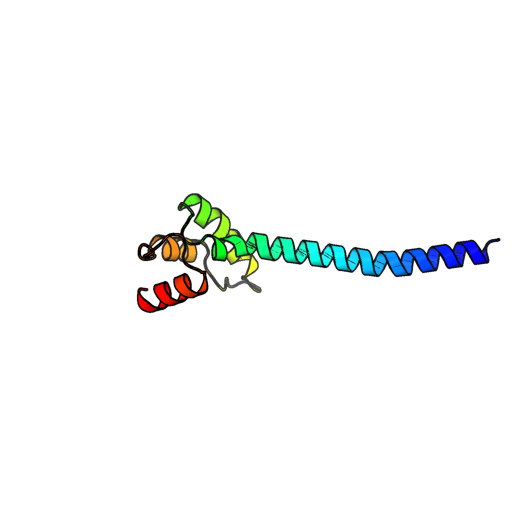.88 89 MET A O 1
ATOM 706 N N . MET A 1 90 ? -17.546 -7.610 -4.664 1.00 86.31 90 MET A N 1
ATOM 707 C CA . MET A 1 90 ? -16.702 -6.809 -5.539 1.00 86.31 90 MET A CA 1
ATOM 708 C C . MET A 1 90 ? -16.334 -5.492 -4.852 1.00 86.31 90 MET A C 1
ATOM 710 O O . MET A 1 90 ? -17.097 -4.932 -4.070 1.00 86.31 90 MET A O 1
ATOM 714 N N . ARG A 1 91 ? -15.179 -4.925 -5.212 1.00 81.25 91 ARG A N 1
ATOM 715 C CA . ARG A 1 91 ? -14.661 -3.688 -4.597 1.00 81.25 91 ARG A CA 1
ATOM 716 C C . ARG A 1 91 ? -15.659 -2.531 -4.601 1.00 81.25 91 ARG A C 1
ATOM 718 O O . ARG A 1 91 ? -15.786 -1.839 -3.602 1.00 81.25 91 ARG A O 1
ATOM 725 N N . MET A 1 92 ? -16.380 -2.335 -5.704 1.00 85.81 92 MET A N 1
ATOM 726 C CA . MET A 1 92 ? -17.389 -1.275 -5.783 1.00 85.81 92 MET A CA 1
ATOM 727 C C . MET A 1 92 ? -18.573 -1.523 -4.845 1.00 85.81 92 MET A C 1
ATOM 729 O O . MET A 1 92 ? -19.130 -0.567 -4.319 1.00 85.81 92 MET A O 1
ATOM 733 N N . GLU A 1 93 ? -18.932 -2.784 -4.603 1.00 89.81 93 GLU A N 1
ATOM 734 C CA . GLU A 1 93 ? -19.981 -3.149 -3.649 1.00 89.81 93 GLU A CA 1
ATOM 735 C C . GLU A 1 93 ? -19.509 -2.905 -2.213 1.00 89.81 93 GLU A C 1
ATOM 737 O O . GLU A 1 93 ? -20.271 -2.375 -1.411 1.00 89.81 93 GLU A O 1
ATOM 742 N N . ILE A 1 94 ? -18.243 -3.219 -1.908 1.00 86.38 94 ILE A N 1
ATOM 743 C CA . ILE A 1 94 ? -17.616 -2.906 -0.615 1.00 86.38 94 ILE A CA 1
ATOM 744 C C . ILE A 1 94 ? -17.615 -1.391 -0.386 1.00 86.38 94 ILE A C 1
ATOM 746 O O . ILE A 1 94 ? -18.075 -0.932 0.653 1.00 86.38 94 ILE A O 1
ATOM 750 N N . LEU A 1 95 ? -17.162 -0.600 -1.363 1.00 86.94 95 LEU A N 1
ATOM 751 C CA . LEU A 1 95 ? -17.134 0.861 -1.251 1.00 86.94 95 LEU A CA 1
ATOM 752 C C . LEU A 1 95 ? -18.538 1.457 -1.087 1.00 86.94 95 LEU A C 1
ATOM 754 O O . LEU A 1 95 ? -18.732 2.331 -0.247 1.00 86.94 95 LEU A O 1
ATOM 758 N N . ALA A 1 96 ? -19.524 0.976 -1.849 1.00 90.62 96 ALA A N 1
ATOM 759 C CA . ALA A 1 96 ? -20.911 1.422 -1.717 1.00 90.62 96 ALA A CA 1
ATOM 760 C C . ALA A 1 96 ? -21.510 1.052 -0.350 1.00 90.62 96 ALA A C 1
ATOM 762 O O . ALA A 1 96 ? -22.243 1.846 0.246 1.00 90.62 96 ALA A O 1
ATOM 763 N N . PHE A 1 97 ? -21.178 -0.136 0.161 1.00 90.56 97 PHE A N 1
ATOM 764 C CA . PHE A 1 97 ? -21.572 -0.570 1.494 1.00 90.56 97 PHE A CA 1
ATOM 765 C C . PHE A 1 97 ? -20.967 0.336 2.567 1.00 90.56 97 PHE A C 1
ATOM 767 O O . PHE A 1 97 ? -21.719 0.880 3.372 1.00 90.56 97 PHE A O 1
ATOM 774 N N . LEU A 1 98 ? -19.652 0.564 2.541 1.00 87.81 98 LEU A N 1
ATOM 775 C CA . LEU A 1 98 ? -18.973 1.438 3.500 1.00 87.81 98 LEU A CA 1
ATOM 776 C C . LEU A 1 98 ? -19.526 2.866 3.446 1.00 87.81 98 LEU A C 1
ATOM 778 O O . LEU A 1 98 ? -19.890 3.399 4.480 1.00 87.81 98 LEU A O 1
ATOM 782 N N . HIS A 1 99 ? -19.726 3.441 2.257 1.00 87.81 99 HIS A N 1
ATOM 783 C CA . HIS A 1 99 ? -20.327 4.775 2.103 1.00 87.81 99 HIS A CA 1
ATOM 784 C C . HIS A 1 99 ? -21.719 4.907 2.751 1.00 87.81 99 HIS A C 1
ATOM 786 O O . HIS A 1 99 ? -22.140 5.998 3.117 1.00 87.81 99 HIS A O 1
ATOM 792 N N . THR A 1 100 ? -22.476 3.812 2.838 1.00 91.81 100 THR A N 1
ATOM 793 C CA . THR A 1 100 ? -23.834 3.830 3.405 1.00 91.81 100 THR A CA 1
ATOM 794 C C . THR A 1 100 ? -23.844 3.525 4.908 1.00 91.81 100 THR A C 1
ATOM 796 O O . THR A 1 100 ? -24.840 3.802 5.571 1.00 91.81 100 THR A O 1
ATOM 799 N N . ASN A 1 101 ? -22.774 2.931 5.446 1.00 85.44 101 ASN A N 1
ATOM 800 C CA . ASN A 1 101 ? -22.744 2.361 6.799 1.00 85.44 101 ASN A CA 1
ATOM 801 C C . ASN A 1 101 ? -21.598 2.892 7.688 1.00 85.44 101 ASN A C 1
ATOM 803 O O . ASN A 1 101 ? -21.518 2.487 8.849 1.00 85.44 101 ASN A O 1
ATOM 807 N N . CYS A 1 102 ? -20.745 3.777 7.168 1.00 82.00 102 CYS A N 1
ATOM 808 C CA . CYS A 1 102 ? -19.718 4.544 7.879 1.00 82.00 102 CYS A CA 1
ATOM 809 C C . CYS A 1 102 ? -20.019 6.038 7.739 1.00 82.00 102 CYS A C 1
ATOM 811 O O . CYS A 1 102 ? -19.866 6.754 8.752 1.00 82.00 102 CYS A O 1
#

Foldseek 3Di:
DVVVVVVVVVVVVVVVVVVVVVVVVVVVVVVVCQLCVCLVCLQPDDLVVQLVNLCSVQVVCDDPPDRPDDSNVVSVVSVPQDRDPDPPDDSVRSVVNRVVRD